Protein AF-X1EFZ1-F1 (afdb_monomer_lite)

Secondary structure (DSSP, 8-state):
-HHHHHHHTTS-GGG-HHHHHHHHHHHHHHHHHHHHHHHHHTHHHHTTSTTTTTSTTTTTSS-HHHHHHHHHHHHHHHHHHHHHH-HHHHHHHHHHHHIIIIIIIIIITTT-TTHHHHHHHHHHHHHHHHHHHHHSS--HHHHHHHHHHHHHHHHHHHHHHHHTTT-

InterPro domains:
  IPR000537 UbiA prenyltransferase [PF01040] (3-166)
  IPR006369 Protohaem IX farnesyltransferase [PTHR43448] (1-160)
  IPR006369 Protohaem IX farnesyltransferase [cd13957] (2-157)
  IPR030470 UbiA prenyltransferase conserved site [PS00943] (38-60)
  IPR044878 UbiA prenyltransferase superfamily [G3DSA:1.10.357.140] (1-139)

Organism: NCBI:txid412755

Radius of gyration: 16.72 Å; chains: 1; bounding box: 41×33×43 Å

Structure (mmCIF, N/CA/C/O backbone):
data_AF-X1EFZ1-F1
#
_entry.id   AF-X1EFZ1-F1
#
loop_
_atom_site.group_PDB
_atom_site.id
_atom_site.type_symbol
_atom_site.label_atom_id
_atom_site.label_alt_id
_atom_site.label_comp_id
_atom_site.label_asym_id
_atom_site.label_entity_id
_atom_site.label_seq_id
_atom_site.pdbx_PDB_ins_code
_atom_site.Cartn_x
_atom_site.Cartn_y
_atom_site.Cartn_z
_atom_site.occupancy
_atom_site.B_iso_or_equiv
_atom_site.auth_seq_id
_atom_site.auth_comp_id
_atom_site.auth_asym_id
_atom_site.auth_atom_id
_atom_site.pdbx_PDB_model_num
ATOM 1 N N . ALA A 1 1 ? 9.981 -1.206 1.920 1.00 67.81 1 ALA A N 1
ATOM 2 C CA . ALA A 1 1 ? 11.048 -2.228 1.817 1.00 67.81 1 ALA A CA 1
ATOM 3 C C . ALA A 1 1 ? 10.807 -3.200 0.658 1.00 67.81 1 ALA A C 1
ATOM 5 O O . ALA A 1 1 ? 11.630 -3.253 -0.243 1.00 67.81 1 ALA A O 1
ATOM 6 N N . THR A 1 2 ? 9.676 -3.912 0.614 1.00 81.06 2 THR A N 1
ATOM 7 C CA . THR A 1 2 ? 9.364 -4.908 -0.435 1.00 81.06 2 THR A CA 1
ATOM 8 C C . THR A 1 2 ? 9.343 -4.345 -1.859 1.00 81.06 2 THR A C 1
ATOM 10 O O . THR A 1 2 ? 9.897 -4.966 -2.758 1.00 81.06 2 THR A O 1
ATOM 13 N N . GLY A 1 3 ? 8.788 -3.148 -2.077 1.00 77.81 3 GLY A N 1
ATOM 14 C CA . GLY A 1 3 ? 8.823 -2.523 -3.406 1.00 77.81 3 GLY A CA 1
ATOM 15 C C . GLY A 1 3 ? 10.211 -2.070 -3.863 1.00 77.81 3 GLY A C 1
ATOM 16 O O . GLY A 1 3 ? 10.536 -2.196 -5.038 1.00 77.81 3 GLY A O 1
ATOM 17 N N . LEU A 1 4 ? 11.080 -1.651 -2.939 1.00 82.75 4 LEU A N 1
ATOM 18 C CA . LEU A 1 4 ? 12.490 -1.389 -3.253 1.00 82.75 4 LEU A CA 1
ATOM 19 C C . LEU A 1 4 ? 13.218 -2.678 -3.637 1.00 82.75 4 LEU A C 1
ATOM 21 O O . LEU A 1 4 ? 13.924 -2.695 -4.637 1.00 82.75 4 LEU A O 1
ATOM 25 N N . ALA A 1 5 ? 13.001 -3.765 -2.891 1.00 81.88 5 ALA A N 1
ATOM 26 C CA . ALA A 1 5 ? 13.569 -5.071 -3.221 1.00 81.88 5 ALA A CA 1
ATOM 27 C C . ALA A 1 5 ? 13.097 -5.565 -4.602 1.00 81.88 5 ALA A C 1
ATOM 29 O O . ALA A 1 5 ? 13.901 -6.059 -5.389 1.00 81.88 5 ALA A O 1
ATOM 30 N N . GLY A 1 6 ? 11.815 -5.359 -4.931 1.00 79.44 6 GLY A N 1
ATOM 31 C CA . GLY A 1 6 ? 11.271 -5.626 -6.263 1.00 79.44 6 GLY A CA 1
ATOM 32 C C . GLY A 1 6 ? 11.992 -4.833 -7.353 1.00 79.44 6 GLY A C 1
ATOM 33 O O . GLY A 1 6 ? 12.435 -5.418 -8.339 1.00 79.44 6 GLY A O 1
ATOM 34 N N . PHE A 1 7 ? 12.191 -3.531 -7.147 1.00 81.81 7 PHE A N 1
ATOM 35 C CA . PHE A 1 7 ? 12.900 -2.668 -8.096 1.00 81.81 7 PHE A CA 1
ATOM 36 C C . PHE A 1 7 ? 14.371 -3.079 -8.282 1.00 81.81 7 PHE A C 1
ATOM 38 O O . PHE A 1 7 ? 14.834 -3.268 -9.405 1.00 81.81 7 PHE A O 1
ATOM 45 N N . MET A 1 8 ? 15.088 -3.322 -7.181 1.00 82.81 8 MET A N 1
ATOM 46 C CA . MET A 1 8 ? 16.496 -3.745 -7.194 1.00 82.81 8 MET A CA 1
ATOM 47 C C . MET A 1 8 ? 16.703 -5.132 -7.823 1.00 82.81 8 MET A C 1
ATOM 49 O O . MET A 1 8 ? 17.796 -5.437 -8.285 1.00 82.81 8 MET A O 1
ATOM 53 N N . SER A 1 9 ? 15.666 -5.975 -7.871 1.00 79.44 9 SER A N 1
ATOM 54 C CA . SER A 1 9 ? 15.736 -7.284 -8.536 1.00 79.44 9 SER A CA 1
ATOM 55 C C . SER A 1 9 ? 15.758 -7.204 -10.069 1.00 79.44 9 SER A C 1
ATOM 57 O O . SER A 1 9 ? 16.104 -8.184 -10.727 1.00 79.44 9 SER A O 1
ATOM 59 N N . GLY A 1 10 ? 15.315 -6.083 -10.646 1.00 70.50 10 GLY A N 1
ATOM 60 C CA . GLY A 1 10 ? 15.246 -5.873 -12.096 1.00 70.50 10 GLY A CA 1
ATOM 61 C C . GLY A 1 10 ? 16.223 -4.820 -12.615 1.00 70.50 10 GLY A C 1
ATOM 62 O O . GLY A 1 10 ? 16.490 -4.792 -13.811 1.00 70.50 10 GLY A O 1
ATOM 63 N N . HIS A 1 11 ? 16.764 -3.969 -11.739 1.00 69.75 11 HIS A N 1
ATOM 64 C CA . HIS A 1 11 ? 17.646 -2.862 -12.101 1.00 69.75 11 HIS A CA 1
ATOM 65 C C . HIS A 1 11 ? 18.817 -2.716 -11.126 1.00 69.75 11 HIS A C 1
ATOM 67 O O . HIS A 1 11 ? 18.682 -2.923 -9.921 1.00 69.75 11 HIS A O 1
ATOM 73 N N . CYS A 1 12 ? 19.971 -2.296 -11.648 1.00 61.69 12 CYS A N 1
ATOM 74 C CA . CYS A 1 12 ? 21.170 -2.078 -10.845 1.00 61.69 12 CYS A CA 1
ATOM 75 C C . CYS A 1 12 ? 20.987 -0.847 -9.920 1.00 61.69 12 CYS A C 1
ATOM 77 O O . CYS A 1 12 ? 20.721 0.247 -10.431 1.00 61.69 12 CYS A O 1
ATOM 79 N N . PRO A 1 13 ? 21.148 -0.974 -8.585 1.00 60.56 13 PRO A N 1
ATOM 80 C CA . PRO A 1 13 ? 20.795 0.080 -7.622 1.00 60.56 13 PRO A CA 1
ATOM 81 C C . PRO A 1 13 ? 21.595 1.383 -7.766 1.00 60.56 13 PRO A C 1
ATOM 83 O O . PRO A 1 13 ? 21.153 2.437 -7.319 1.00 60.56 13 PRO A O 1
ATOM 86 N N . VAL A 1 14 ? 22.762 1.332 -8.412 1.00 56.84 14 VAL A N 1
ATOM 87 C CA . VAL A 1 14 ? 23.693 2.467 -8.506 1.00 56.84 14 VAL A CA 1
ATOM 88 C C . VAL A 1 14 ? 23.289 3.475 -9.597 1.00 56.84 14 VAL A C 1
ATOM 90 O O . VAL A 1 14 ? 23.665 4.639 -9.519 1.00 56.84 14 VAL A O 1
ATOM 93 N N . MET A 1 15 ? 22.470 3.078 -10.581 1.00 54.72 15 MET A N 1
ATOM 94 C CA . MET A 1 15 ? 22.154 3.911 -11.758 1.00 54.72 15 MET A CA 1
ATOM 95 C C . MET A 1 15 ? 20.800 4.653 -11.666 1.00 54.72 15 MET A C 1
ATOM 97 O O . MET A 1 15 ? 20.379 5.280 -12.632 1.00 54.72 15 MET A O 1
ATOM 101 N N . GLY A 1 16 ? 20.087 4.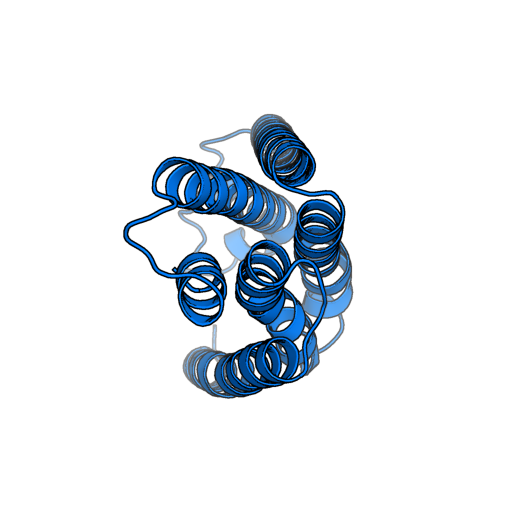590 -10.529 1.00 68.62 16 GLY A N 1
ATOM 102 C CA . GLY A 1 16 ? 18.679 5.023 -10.449 1.00 68.62 16 GLY A CA 1
ATOM 103 C C . GLY A 1 16 ? 18.211 5.573 -9.098 1.00 68.62 16 GLY A C 1
ATOM 104 O O . GLY A 1 16 ? 17.067 5.334 -8.713 1.00 68.62 16 GLY A O 1
ATOM 105 N N . TRP A 1 17 ? 19.058 6.305 -8.364 1.00 78.19 17 TRP A N 1
ATOM 106 C CA . TRP A 1 17 ? 18.731 6.784 -7.009 1.00 78.19 17 TRP A CA 1
ATOM 107 C C . TRP A 1 17 ? 17.451 7.646 -6.948 1.00 78.19 17 TRP A C 1
ATOM 109 O O . TRP A 1 17 ? 16.664 7.515 -6.013 1.00 78.19 17 TRP A O 1
ATOM 119 N N . GLN A 1 18 ? 17.188 8.465 -7.974 1.00 82.12 18 GLN A N 1
ATOM 120 C CA . GLN A 1 18 ? 15.968 9.281 -8.089 1.00 82.12 18 GLN A CA 1
ATOM 121 C C . GLN A 1 18 ? 14.708 8.409 -8.159 1.00 82.12 18 GLN A C 1
ATOM 123 O O . GLN A 1 18 ? 13.710 8.693 -7.496 1.00 82.12 18 GLN A O 1
ATOM 128 N N . ILE A 1 19 ? 14.771 7.312 -8.919 1.00 83.19 19 ILE A N 1
ATOM 129 C CA . ILE A 1 19 ? 13.668 6.357 -9.052 1.00 83.19 19 ILE A CA 1
ATOM 130 C C . ILE A 1 19 ? 13.484 5.597 -7.736 1.00 83.19 19 ILE A C 1
ATOM 132 O O . ILE A 1 19 ? 12.353 5.412 -7.300 1.00 83.19 19 ILE A O 1
ATOM 136 N N . MET A 1 20 ? 14.566 5.239 -7.036 1.00 82.44 20 MET A N 1
ATOM 137 C CA . MET A 1 20 ? 14.476 4.606 -5.712 1.00 82.44 20 MET A CA 1
ATOM 138 C C . MET A 1 20 ? 13.798 5.510 -4.676 1.00 82.44 20 MET A C 1
ATOM 140 O O . MET A 1 20 ? 12.945 5.042 -3.916 1.00 82.44 20 MET A O 1
ATOM 144 N N . VAL A 1 21 ? 14.133 6.803 -4.658 1.00 86.50 21 VAL A N 1
ATOM 145 C CA . VAL A 1 21 ? 13.461 7.787 -3.795 1.00 86.50 21 VAL A CA 1
ATOM 146 C C . VAL A 1 21 ? 11.990 7.918 -4.188 1.00 86.50 21 VAL A C 1
ATOM 148 O O . VAL A 1 21 ? 11.129 7.876 -3.312 1.00 86.50 21 VAL A O 1
ATOM 151 N N . GLY A 1 22 ? 11.683 7.979 -5.487 1.00 87.81 22 GLY A N 1
ATOM 152 C CA . GLY A 1 22 ? 10.309 8.021 -5.992 1.00 87.81 22 GLY A CA 1
ATOM 153 C C . GLY A 1 22 ? 9.479 6.794 -5.599 1.00 87.81 22 GLY A C 1
ATOM 154 O O . GLY A 1 22 ? 8.367 6.934 -5.089 1.00 87.81 22 GLY A O 1
ATOM 155 N N . VAL A 1 23 ? 10.013 5.583 -5.773 1.00 87.44 23 VAL A N 1
ATOM 156 C CA . VAL A 1 23 ? 9.357 4.324 -5.371 1.00 87.44 23 VAL A CA 1
ATOM 157 C C . VAL A 1 23 ? 9.120 4.303 -3.867 1.00 87.44 23 VAL A C 1
ATOM 159 O O . VAL A 1 23 ? 8.027 3.972 -3.411 1.00 87.44 23 VAL A O 1
ATOM 162 N N . THR A 1 24 ? 10.126 4.692 -3.085 1.00 88.69 24 THR A N 1
ATOM 163 C CA . THR A 1 24 ? 10.015 4.724 -1.624 1.00 88.69 24 THR A CA 1
ATOM 164 C C . THR A 1 24 ? 8.955 5.721 -1.178 1.00 88.69 24 THR A C 1
ATOM 166 O O . THR A 1 24 ? 8.092 5.360 -0.384 1.00 88.69 24 THR A O 1
ATOM 169 N N . GLY A 1 25 ? 8.987 6.946 -1.709 1.00 89.44 25 GLY A N 1
ATOM 170 C CA . GLY A 1 25 ? 8.041 8.007 -1.372 1.00 89.44 25 GLY A CA 1
ATOM 171 C C . GLY A 1 25 ? 6.608 7.663 -1.771 1.00 89.44 25 GLY A C 1
ATOM 172 O O . GLY A 1 25 ? 5.707 7.730 -0.937 1.00 89.44 25 GLY A O 1
ATOM 173 N N . SER A 1 26 ? 6.398 7.219 -3.014 1.00 91.31 26 SER A N 1
ATOM 174 C CA . SER A 1 26 ? 5.068 6.842 -3.516 1.00 91.31 26 SER A CA 1
ATOM 175 C C . SER A 1 26 ? 4.453 5.683 -2.727 1.00 91.31 26 SER A C 1
ATOM 177 O O . SER A 1 26 ? 3.316 5.800 -2.268 1.00 91.31 26 SER A O 1
ATOM 179 N N . LEU A 1 27 ? 5.204 4.597 -2.485 1.00 89.12 27 LEU A N 1
ATOM 180 C CA . LEU A 1 27 ? 4.715 3.472 -1.679 1.00 89.12 27 LEU A CA 1
ATOM 181 C C . LEU A 1 27 ? 4.490 3.869 -0.229 1.00 89.12 27 LEU A C 1
ATOM 183 O O . LEU A 1 27 ? 3.503 3.443 0.358 1.00 89.12 27 LEU A O 1
ATOM 187 N N . PHE A 1 28 ? 5.378 4.671 0.357 1.00 92.00 28 PHE A N 1
ATOM 188 C CA . PHE A 1 28 ? 5.214 5.122 1.733 1.00 92.00 28 PHE A CA 1
ATOM 189 C C . PHE A 1 28 ? 3.902 5.889 1.902 1.00 92.00 28 PHE A C 1
ATOM 191 O O . PHE A 1 28 ? 3.138 5.587 2.816 1.00 92.00 28 PHE A O 1
ATOM 198 N N . LEU A 1 29 ? 3.601 6.820 0.994 1.00 90.81 29 LEU A N 1
ATOM 199 C CA . LEU A 1 29 ? 2.354 7.582 1.018 1.00 90.81 29 LEU A CA 1
ATOM 200 C C . LEU A 1 29 ? 1.130 6.697 0.766 1.00 90.81 29 LEU A C 1
ATOM 202 O O . LEU A 1 29 ? 0.169 6.776 1.527 1.00 90.81 29 LEU A O 1
ATOM 206 N N . ALA A 1 30 ? 1.177 5.820 -0.241 1.00 90.19 30 ALA A N 1
ATOM 207 C CA . ALA A 1 30 ? 0.065 4.930 -0.569 1.00 90.19 30 ALA A CA 1
ATOM 208 C C . ALA A 1 30 ? -0.248 3.951 0.577 1.00 90.19 30 ALA A C 1
ATOM 210 O O . ALA A 1 30 ? -1.401 3.817 0.983 1.00 90.19 30 ALA A O 1
ATOM 211 N N . ILE A 1 31 ? 0.777 3.316 1.156 1.00 88.50 31 ILE A N 1
ATOM 212 C CA . ILE A 1 31 ? 0.628 2.374 2.277 1.00 88.50 31 ILE A CA 1
ATOM 213 C C . ILE A 1 31 ? 0.161 3.108 3.537 1.00 88.50 31 ILE A C 1
ATOM 215 O O . ILE A 1 31 ? -0.721 2.618 4.244 1.00 88.50 31 ILE A O 1
ATOM 219 N N . SER A 1 32 ? 0.707 4.295 3.814 1.00 88.75 32 SER A N 1
ATOM 220 C CA . SER A 1 32 ? 0.269 5.115 4.950 1.00 88.75 32 SER A CA 1
ATOM 221 C C . SER A 1 32 ? -1.190 5.542 4.793 1.00 88.75 32 SER A C 1
ATOM 223 O O . SER A 1 32 ? -1.961 5.424 5.742 1.00 88.75 32 SER A O 1
ATOM 225 N N . GLY A 1 33 ? -1.596 5.964 3.592 1.00 89.31 33 GLY A N 1
ATOM 226 C CA . GLY A 1 33 ? -2.984 6.288 3.268 1.00 89.31 33 GLY A CA 1
ATOM 227 C C . GLY A 1 33 ? -3.921 5.101 3.487 1.00 89.31 33 GLY A C 1
ATOM 228 O O . GLY A 1 33 ? -4.902 5.233 4.218 1.00 89.31 33 GLY A O 1
ATOM 229 N N . SER A 1 34 ? -3.562 3.927 2.957 1.00 88.56 34 SER A N 1
ATOM 230 C CA . SER A 1 34 ? -4.315 2.678 3.153 1.00 88.56 34 SER A CA 1
ATOM 231 C C . SER A 1 34 ? -4.454 2.316 4.633 1.00 88.56 34 SER A C 1
ATOM 233 O O . SER A 1 34 ? -5.545 2.020 5.111 1.00 88.56 34 SER A O 1
ATOM 235 N N . THR A 1 35 ? -3.367 2.440 5.399 1.00 88.19 35 THR A N 1
ATOM 236 C CA . THR A 1 35 ? -3.348 2.137 6.838 1.00 88.19 35 THR 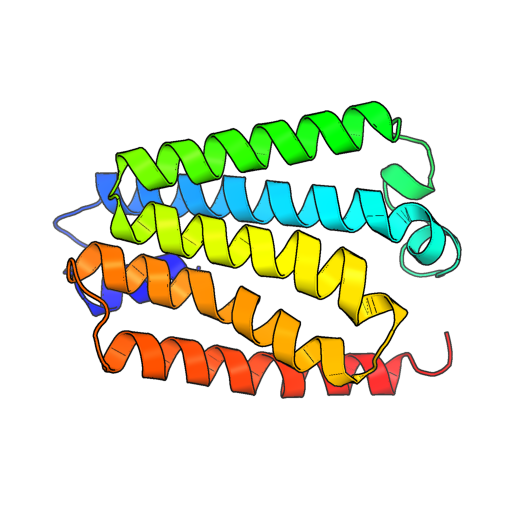A CA 1
ATOM 237 C C . THR A 1 35 ? -4.255 3.081 7.630 1.00 88.19 35 THR A C 1
ATOM 239 O O . THR A 1 35 ? -4.992 2.639 8.510 1.00 88.19 35 THR A O 1
ATOM 242 N N . VAL A 1 36 ? -4.241 4.381 7.315 1.00 88.19 36 VAL A N 1
ATOM 243 C CA . VAL A 1 36 ? -5.122 5.364 7.964 1.00 88.19 36 VAL A CA 1
ATOM 244 C C . VAL A 1 36 ? -6.586 5.092 7.625 1.00 88.19 36 VAL A C 1
ATOM 246 O O . VAL A 1 36 ? -7.430 5.144 8.517 1.00 88.19 36 VAL A O 1
ATOM 249 N N . LEU A 1 37 ? -6.898 4.774 6.364 1.00 88.12 37 LEU A N 1
ATOM 250 C CA . LEU A 1 37 ? -8.257 4.417 5.947 1.00 88.12 37 LEU A CA 1
ATOM 251 C C . LEU A 1 37 ? -8.740 3.134 6.634 1.00 88.12 37 LEU A C 1
ATOM 253 O O . LEU A 1 37 ? -9.892 3.069 7.061 1.00 88.12 37 LEU A O 1
ATOM 257 N N . ASN A 1 38 ? -7.846 2.160 6.813 1.00 89.00 38 ASN A N 1
ATOM 258 C CA . ASN A 1 38 ? -8.118 0.931 7.547 1.00 89.00 38 ASN A CA 1
ATOM 259 C C . ASN A 1 38 ? -8.464 1.223 9.018 1.00 89.00 38 ASN A C 1
ATOM 261 O O . ASN A 1 38 ? -9.540 0.862 9.489 1.00 89.00 38 ASN A O 1
ATOM 265 N N . MET A 1 39 ? -7.628 2.007 9.709 1.00 85.38 39 MET A N 1
ATOM 266 C CA . MET A 1 39 ? -7.895 2.439 11.090 1.00 85.38 39 MET A CA 1
ATOM 267 C C . MET A 1 39 ? -9.166 3.289 11.223 1.00 85.38 39 MET A C 1
ATOM 269 O O . MET A 1 39 ? -9.830 3.257 12.257 1.00 85.38 39 MET A O 1
ATOM 273 N N . TRP A 1 40 ? -9.504 4.083 10.203 1.00 87.50 40 TRP A N 1
ATOM 274 C CA . TRP A 1 40 ? -10.733 4.872 10.195 1.00 87.50 40 TRP A CA 1
ATOM 275 C C . TRP A 1 40 ? -11.975 3.982 10.113 1.00 87.50 40 TRP A C 1
ATOM 277 O O . TRP A 1 40 ? -12.935 4.213 10.853 1.00 87.50 40 TRP A O 1
ATOM 287 N N . TYR A 1 41 ? -11.949 2.968 9.245 1.00 85.88 41 TYR A N 1
ATOM 288 C CA . TYR A 1 41 ? -13.070 2.049 9.070 1.00 85.88 41 TYR A CA 1
ATOM 289 C C . TYR A 1 41 ? -13.249 1.124 10.279 1.00 85.88 41 TYR A C 1
ATOM 291 O O . TYR A 1 41 ? -14.372 0.916 10.728 1.00 85.88 41 TYR A O 1
ATOM 299 N N . ASP A 1 42 ? -12.151 0.636 10.858 1.00 84.62 42 ASP A N 1
ATOM 300 C CA . ASP A 1 42 ? -12.175 -0.302 11.987 1.00 84.62 42 ASP A CA 1
ATOM 301 C C . ASP A 1 42 ? -12.185 0.366 13.365 1.00 84.62 42 ASP A C 1
ATOM 303 O O . ASP A 1 42 ? -11.973 -0.289 14.384 1.00 84.62 42 ASP A O 1
ATOM 307 N N . ARG A 1 43 ? -12.486 1.667 13.427 1.00 81.56 43 ARG A N 1
ATOM 308 C CA . ARG A 1 43 ? -12.526 2.447 14.675 1.00 81.56 43 ARG A CA 1
ATOM 309 C C . ARG A 1 43 ? -13.453 1.863 15.751 1.00 81.56 43 ARG A C 1
ATOM 311 O O . ARG A 1 43 ? -13.237 2.099 16.933 1.00 81.56 43 ARG A O 1
ATOM 318 N N . ASP A 1 44 ? -14.516 1.172 15.350 1.00 81.62 44 ASP A N 1
ATOM 319 C CA . ASP A 1 44 ? -15.506 0.535 16.222 1.00 81.62 44 ASP A CA 1
ATOM 320 C C . ASP A 1 44 ? -14.989 -0.776 16.825 1.00 81.62 44 ASP A C 1
ATOM 322 O O . ASP A 1 44 ? -15.224 -1.041 18.004 1.00 81.62 44 ASP A O 1
ATOM 326 N N . ILE A 1 45 ? -14.261 -1.566 16.031 1.00 81.69 45 ILE A N 1
ATOM 327 C CA . ILE A 1 45 ? -13.605 -2.804 16.467 1.00 81.69 45 ILE A CA 1
ATOM 328 C C . ILE A 1 45 ? -12.407 -2.455 17.353 1.00 81.69 45 ILE A C 1
ATOM 330 O O . ILE A 1 45 ? -12.291 -2.959 18.469 1.00 81.69 45 ILE A O 1
ATOM 334 N N . ASP A 1 46 ? -11.568 -1.520 16.900 1.00 81.62 46 ASP A N 1
ATOM 335 C CA . ASP A 1 46 ? -10.364 -1.094 17.612 1.00 81.62 46 ASP A CA 1
ATOM 336 C C . ASP A 1 46 ? -10.682 -0.517 19.001 1.00 81.62 46 ASP A C 1
ATOM 338 O O . ASP A 1 46 ? -9.857 -0.643 19.905 1.00 81.62 46 ASP A O 1
ATOM 342 N N . ALA A 1 47 ? -11.860 0.095 19.186 1.00 78.56 47 ALA A N 1
ATOM 343 C CA . ALA A 1 47 ? -12.314 0.634 20.470 1.00 78.56 47 ALA A CA 1
ATOM 344 C C . ALA A 1 47 ? -12.659 -0.447 21.508 1.00 78.56 47 ALA A C 1
ATOM 346 O O . ALA A 1 47 ? -12.659 -0.157 22.702 1.00 78.56 47 ALA A O 1
ATOM 347 N N . ARG A 1 48 ? -12.960 -1.677 21.070 1.00 81.38 48 ARG A N 1
ATOM 348 C CA . ARG A 1 48 ? -13.334 -2.798 21.948 1.00 81.38 48 ARG A CA 1
ATOM 349 C C . ARG A 1 48 ? -12.155 -3.689 22.339 1.00 81.38 48 ARG A C 1
ATOM 351 O O . ARG A 1 48 ? -12.293 -4.473 23.267 1.00 81.38 48 ARG A O 1
ATOM 358 N N . MET A 1 49 ? -11.017 -3.562 21.661 1.00 76.88 49 MET A N 1
ATOM 359 C CA . MET A 1 49 ? -9.819 -4.362 21.925 1.00 76.88 49 MET A CA 1
ATOM 360 C C . MET A 1 49 ? -8.881 -3.643 22.902 1.00 76.88 49 MET A C 1
ATOM 362 O O . MET A 1 49 ? -8.442 -2.523 22.621 1.00 76.88 49 MET A O 1
ATOM 366 N N . GLU A 1 50 ? -8.487 -4.302 23.998 1.00 77.31 50 GLU A N 1
ATOM 367 C CA . GLU A 1 50 ? -7.559 -3.740 24.999 1.00 77.31 50 GLU A CA 1
ATOM 368 C C . GLU A 1 50 ? -6.242 -3.257 24.376 1.00 77.31 50 GLU A C 1
ATOM 370 O O . GLU A 1 50 ? -5.704 -2.213 24.744 1.00 77.31 50 GLU A O 1
ATOM 375 N N . ARG A 1 51 ? -5.742 -3.973 23.363 1.00 79.06 51 ARG A N 1
ATOM 376 C CA . ARG A 1 51 ? -4.492 -3.625 22.675 1.00 79.06 51 ARG A CA 1
ATOM 377 C C . ARG A 1 51 ? -4.574 -2.376 21.793 1.00 79.06 51 ARG A C 1
ATOM 379 O O . ARG A 1 51 ? -3.543 -1.749 21.552 1.00 79.06 51 ARG A O 1
ATOM 386 N N . THR A 1 52 ? -5.740 -2.034 21.243 1.00 79.94 52 THR A N 1
ATOM 387 C CA . THR A 1 52 ? -5.867 -0.989 20.203 1.00 79.94 52 THR A CA 1
ATOM 388 C C . THR A 1 52 ? -6.801 0.155 20.573 1.00 79.94 52 THR A C 1
ATOM 390 O O . THR A 1 52 ? -6.841 1.150 19.846 1.00 79.94 52 THR A O 1
ATOM 393 N N . CYS A 1 53 ? -7.461 0.089 21.729 1.00 78.25 53 CYS A N 1
ATOM 394 C CA . CYS A 1 53 ? -8.357 1.135 22.223 1.00 78.25 53 CYS A CA 1
ATOM 395 C C . CYS A 1 53 ? -7.655 2.496 22.408 1.00 78.25 53 CYS A C 1
ATOM 397 O O . CYS A 1 53 ? -8.276 3.548 22.274 1.00 78.25 53 CYS A O 1
ATOM 399 N N . GLN A 1 54 ? -6.336 2.490 22.630 1.00 79.31 54 GLN A N 1
ATOM 400 C CA . GLN A 1 54 ? -5.501 3.689 22.783 1.00 79.31 54 GLN A CA 1
ATOM 401 C C . GLN A 1 54 ? -5.096 4.351 21.451 1.00 79.31 54 GLN A C 1
ATOM 403 O O . GLN A 1 54 ? -4.421 5.387 21.458 1.00 79.31 54 GLN A O 1
ATOM 408 N N . ARG A 1 55 ? -5.469 3.787 20.290 1.00 81.94 55 ARG A N 1
ATOM 409 C CA . ARG A 1 55 ? -5.143 4.391 18.985 1.00 81.94 55 ARG A CA 1
ATOM 410 C C . ARG A 1 55 ? -5.799 5.780 18.842 1.00 81.94 55 ARG A C 1
ATOM 412 O O . ARG A 1 55 ? -6.862 6.019 19.417 1.00 81.94 55 ARG A O 1
ATOM 419 N N . PRO A 1 56 ? -5.221 6.715 18.060 1.00 76.00 56 PRO A N 1
ATOM 420 C CA . PRO A 1 56 ? -5.688 8.109 17.998 1.00 76.00 56 PRO A CA 1
ATOM 421 C C . PRO A 1 56 ? -7.143 8.302 17.536 1.00 76.00 56 PRO A C 1
ATOM 423 O O . PRO A 1 56 ? -7.793 9.260 17.948 1.00 76.00 56 PRO A O 1
ATOM 426 N N . LEU A 1 57 ? -7.651 7.402 16.690 1.00 78.50 57 LEU A N 1
ATOM 427 C CA . LEU A 1 57 ? -9.027 7.420 16.180 1.00 78.50 57 LEU A CA 1
ATOM 428 C C . LEU A 1 57 ? -10.059 6.884 17.194 1.00 78.50 57 LEU A C 1
ATOM 430 O O . LEU A 1 57 ? -11.008 7.613 17.484 1.00 78.50 57 LEU A O 1
ATOM 434 N N . PRO A 1 58 ? -9.907 5.672 17.772 1.00 69.94 58 PRO A N 1
ATOM 435 C CA . PRO A 1 58 ? -10.840 5.166 18.785 1.00 69.94 58 PRO A CA 1
ATOM 436 C C . PRO A 1 58 ? -10.782 5.946 20.106 1.00 69.94 58 PRO A C 1
ATOM 438 O O . PRO A 1 58 ? -11.817 6.140 20.733 1.00 69.94 58 PRO A O 1
ATOM 441 N N . SER A 1 59 ? -9.614 6.476 20.494 1.00 74.62 59 SER A N 1
ATOM 442 C CA . SER A 1 59 ? -9.471 7.325 21.693 1.00 74.62 59 SER A CA 1
ATOM 443 C C . SER A 1 59 ? -10.025 8.748 21.533 1.00 74.62 59 SER A C 1
ATOM 445 O O . SER A 1 59 ? -9.989 9.530 22.480 1.00 74.62 59 SER A O 1
ATOM 447 N N . GLY A 1 60 ? -10.507 9.119 20.340 1.00 77.94 60 GLY A N 1
ATOM 448 C CA . GLY A 1 60 ? -11.095 10.435 20.077 1.00 77.94 60 GLY A CA 1
ATOM 449 C C . GLY A 1 60 ? -10.093 11.593 19.995 1.00 77.94 60 GLY A C 1
ATOM 450 O O . GLY A 1 60 ? -10.514 12.741 19.879 1.00 77.94 60 GLY A O 1
ATOM 451 N N . LYS A 1 61 ? -8.778 11.322 20.006 1.00 81.69 61 LYS A N 1
ATOM 452 C CA . LYS A 1 61 ? -7.733 12.351 19.834 1.00 81.69 61 LYS A CA 1
ATOM 453 C C . LYS A 1 61 ? -7.784 13.013 18.453 1.00 81.69 61 LYS A C 1
ATOM 455 O O . LYS A 1 61 ? -7.377 14.161 18.314 1.00 81.69 61 LYS A O 1
ATOM 460 N N . ILE A 1 62 ? -8.263 12.292 17.437 1.00 83.50 62 ILE A N 1
ATOM 461 C CA . ILE A 1 62 ? -8.455 12.789 16.069 1.00 83.50 62 ILE A CA 1
ATOM 462 C C . ILE A 1 62 ? -9.914 12.581 15.670 1.00 83.50 62 ILE A C 1
ATOM 464 O O . ILE A 1 62 ? -10.470 11.498 15.865 1.00 83.50 62 ILE A O 1
ATOM 468 N N . SER A 1 63 ? -10.538 13.597 15.064 1.00 85.69 63 SER A N 1
ATOM 469 C CA . SER A 1 63 ? -11.909 13.437 14.574 1.00 85.69 63 SER A CA 1
ATOM 470 C C . SER A 1 63 ? -11.960 12.428 13.413 1.00 85.69 63 SER A C 1
ATOM 472 O O . SER A 1 63 ? -11.093 12.456 12.531 1.00 85.69 63 SER A O 1
ATOM 474 N N . PRO A 1 64 ? -12.996 11.572 13.324 1.00 84.19 64 PRO A N 1
ATOM 475 C CA . PRO A 1 64 ? -13.116 10.609 12.228 1.00 84.19 64 PRO A CA 1
ATOM 476 C C . PRO A 1 64 ? -13.066 11.275 10.847 1.00 84.19 64 PRO A C 1
ATOM 478 O O . PRO A 1 64 ? -12.480 10.737 9.914 1.00 84.19 64 PRO A O 1
ATOM 481 N N . ARG A 1 65 ? -13.629 12.481 10.712 1.00 86.00 65 ARG A N 1
ATOM 482 C CA . ARG A 1 65 ? -13.604 13.232 9.452 1.00 86.00 65 ARG A CA 1
ATOM 483 C C . ARG A 1 65 ? -12.185 13.651 9.055 1.00 86.00 65 ARG A C 1
ATOM 485 O O . ARG A 1 65 ? -11.834 13.523 7.887 1.00 86.00 65 ARG A O 1
ATOM 492 N N . GLN A 1 66 ? -11.368 14.109 10.006 1.00 86.69 66 GLN A N 1
ATOM 493 C CA . GLN A 1 66 ? -9.959 14.428 9.749 1.00 86.69 66 GLN A CA 1
ATOM 494 C C . GLN A 1 66 ? -9.165 13.177 9.368 1.00 86.69 66 GLN A C 1
ATOM 496 O O . GLN A 1 66 ? -8.378 13.238 8.429 1.00 86.69 66 GLN A O 1
ATOM 501 N N . GLY A 1 67 ? -9.411 12.043 10.034 1.00 85.88 67 GLY A N 1
ATOM 502 C CA . GLY A 1 67 ? -8.774 10.767 9.696 1.00 85.88 67 GLY A CA 1
ATOM 503 C C . GLY A 1 67 ? -9.063 10.320 8.261 1.00 85.88 67 GLY A C 1
ATOM 504 O O . GLY A 1 67 ? -8.135 9.999 7.523 1.00 85.88 67 GLY A O 1
ATOM 505 N N . LEU A 1 68 ? -10.330 10.383 7.835 1.00 88.31 68 LEU A N 1
ATOM 506 C CA . LEU A 1 68 ? -10.721 10.043 6.463 1.00 88.31 68 LEU A CA 1
ATOM 507 C C . LEU A 1 68 ? -10.072 10.970 5.433 1.00 88.31 68 LEU A C 1
ATOM 509 O O . LEU A 1 68 ? -9.512 10.491 4.450 1.00 88.31 68 LEU A O 1
ATOM 513 N N . ILE A 1 69 ? -10.124 12.287 5.658 1.00 90.62 69 ILE A N 1
ATOM 514 C CA . ILE A 1 69 ? -9.532 13.262 4.732 1.00 90.62 69 ILE A CA 1
ATOM 515 C C . ILE A 1 69 ? -8.022 13.037 4.633 1.00 90.62 69 ILE A C 1
ATOM 517 O O . ILE A 1 69 ? -7.484 12.997 3.532 1.00 90.62 69 ILE A O 1
ATOM 521 N N . PHE A 1 70 ? -7.343 12.831 5.762 1.00 90.50 70 PHE A N 1
ATOM 522 C CA . PHE A 1 70 ? -5.904 12.592 5.790 1.00 90.50 70 PHE A CA 1
ATOM 523 C C . PHE A 1 70 ? -5.517 11.306 5.047 1.00 90.50 70 PHE A C 1
ATOM 525 O O . PHE A 1 70 ? -4.631 11.334 4.194 1.00 90.50 70 PHE A O 1
ATOM 532 N N . GLY A 1 71 ? -6.220 10.198 5.305 1.00 89.88 71 GLY A N 1
ATOM 533 C CA . GLY A 1 71 ? -5.991 8.932 4.607 1.00 89.88 71 GLY A CA 1
ATOM 534 C C . GLY A 1 71 ? -6.229 9.040 3.100 1.00 89.88 71 GLY A C 1
ATOM 535 O O . GLY A 1 71 ? -5.429 8.538 2.308 1.00 89.88 71 GLY A O 1
ATOM 536 N N . LEU A 1 72 ? -7.279 9.755 2.687 1.00 91.00 72 LEU A N 1
ATOM 537 C CA . LEU A 1 72 ? -7.605 9.964 1.277 1.00 91.00 72 LEU A CA 1
ATOM 538 C C . LEU A 1 72 ? -6.567 10.849 0.578 1.00 91.00 72 LEU A C 1
ATOM 540 O O . LEU A 1 72 ? -6.111 10.501 -0.506 1.00 91.00 72 LEU A O 1
ATOM 544 N N . VAL A 1 73 ? -6.129 11.940 1.213 1.00 93.31 73 VAL A N 1
ATOM 545 C CA . VAL A 1 73 ? -5.072 12.815 0.680 1.00 93.31 73 VAL A CA 1
ATOM 546 C C . VAL A 1 73 ? -3.768 12.041 0.495 1.00 93.31 73 VAL A C 1
ATOM 548 O O . VAL A 1 73 ? -3.185 12.093 -0.584 1.00 93.31 73 VAL A O 1
ATOM 551 N N . LEU A 1 74 ? -3.333 11.269 1.495 1.00 92.06 74 LEU A N 1
ATOM 552 C CA . LEU A 1 74 ? -2.129 10.439 1.382 1.00 92.06 74 LEU A CA 1
ATOM 553 C C . LEU A 1 74 ? -2.246 9.395 0.268 1.00 92.06 74 LEU A C 1
ATOM 555 O O . LEU A 1 74 ? -1.299 9.201 -0.493 1.00 92.06 74 LEU A O 1
ATOM 559 N N . SER A 1 75 ? -3.413 8.762 0.143 1.00 91.12 75 SER A N 1
ATOM 560 C CA . SER A 1 75 ? -3.683 7.767 -0.898 1.00 91.12 75 SER A CA 1
ATOM 561 C C . SER A 1 75 ? -3.607 8.384 -2.294 1.00 91.12 75 SER A C 1
ATOM 563 O O . SER A 1 75 ? -2.930 7.848 -3.168 1.00 91.12 75 SER A O 1
ATOM 565 N N . VAL A 1 76 ? -4.244 9.543 -2.496 1.00 93.00 76 VAL A N 1
ATOM 566 C CA . VAL A 1 76 ? -4.229 10.271 -3.774 1.00 93.00 76 VAL A CA 1
ATOM 567 C C . VAL A 1 76 ? -2.822 10.757 -4.114 1.00 93.00 76 VAL A C 1
ATOM 569 O O . VAL A 1 76 ? -2.390 10.593 -5.250 1.00 93.00 76 VAL A O 1
ATOM 572 N N . LEU A 1 77 ? -2.079 11.299 -3.145 1.00 93.25 77 LEU A N 1
ATOM 573 C CA . LEU A 1 77 ? -0.700 11.744 -3.364 1.00 93.25 77 LEU A CA 1
ATOM 574 C C . LEU A 1 77 ? 0.239 10.573 -3.676 1.00 93.25 77 LEU A C 1
ATOM 576 O O . LEU A 1 77 ? 1.051 10.670 -4.593 1.00 93.25 77 LEU A O 1
ATOM 580 N N . GLY A 1 78 ? 0.114 9.457 -2.955 1.00 90.62 78 GLY A N 1
ATOM 581 C CA . GLY A 1 78 ? 0.938 8.267 -3.170 1.00 90.62 78 GLY A CA 1
ATOM 582 C C . GLY A 1 78 ? 0.682 7.609 -4.523 1.00 90.62 78 GLY A C 1
ATOM 583 O O . GLY A 1 78 ? 1.625 7.338 -5.265 1.00 90.62 78 GLY A O 1
ATOM 584 N N . VAL A 1 79 ? -0.591 7.410 -4.877 1.00 91.88 79 VAL A N 1
ATOM 585 C CA . VAL A 1 79 ? -0.988 6.849 -6.177 1.00 91.88 79 VAL A CA 1
ATOM 586 C C . VAL A 1 79 ? -0.669 7.821 -7.314 1.00 91.88 79 VAL A C 1
ATOM 588 O O . VAL A 1 79 ? -0.129 7.404 -8.334 1.00 91.88 79 VAL A O 1
ATOM 591 N N . GLY A 1 80 ? -0.935 9.117 -7.139 1.00 91.94 80 GLY A N 1
ATOM 592 C CA . GLY A 1 80 ? -0.612 10.145 -8.128 1.00 91.94 80 GLY A CA 1
ATOM 593 C C . GLY A 1 80 ? 0.884 10.198 -8.431 1.00 91.94 80 GLY A C 1
ATOM 594 O O . GLY A 1 80 ? 1.279 10.177 -9.593 1.00 91.94 80 GLY A O 1
ATOM 595 N N . TRP A 1 81 ? 1.731 10.157 -7.398 1.00 91.88 81 TRP A N 1
ATOM 596 C CA . TRP A 1 81 ? 3.178 10.059 -7.587 1.00 91.88 81 TRP A CA 1
ATOM 597 C C . TRP A 1 81 ? 3.574 8.735 -8.256 1.00 91.88 81 TRP A C 1
ATOM 599 O O . TRP A 1 81 ? 4.441 8.722 -9.127 1.00 91.88 81 TRP A O 1
ATOM 609 N N . ALA A 1 82 ? 2.911 7.623 -7.929 1.00 90.56 82 ALA A N 1
ATOM 610 C CA . ALA A 1 82 ? 3.161 6.358 -8.613 1.00 90.56 82 ALA A CA 1
ATOM 611 C C . ALA A 1 82 ? 2.879 6.446 -10.126 1.00 90.56 82 ALA A C 1
ATOM 613 O O . ALA A 1 82 ? 3.714 6.028 -10.926 1.00 90.56 82 ALA A O 1
ATOM 614 N N . PHE A 1 83 ? 1.774 7.068 -10.543 1.00 90.75 83 PHE A N 1
ATOM 615 C CA . PHE A 1 83 ? 1.494 7.290 -11.967 1.00 90.75 83 PHE A CA 1
ATOM 616 C C . PHE A 1 83 ? 2.550 8.155 -12.664 1.00 90.75 83 PHE A C 1
ATOM 618 O O . PHE A 1 83 ? 2.870 7.888 -13.821 1.00 90.75 83 PHE A O 1
ATOM 625 N N . SER A 1 84 ? 3.140 9.126 -11.961 1.00 89.06 84 SER A N 1
ATOM 626 C CA . SER A 1 84 ? 4.241 9.940 -12.493 1.00 89.06 84 SER A CA 1
ATOM 627 C C . SER A 1 84 ? 5.538 9.154 -12.718 1.00 89.06 84 SER A C 1
ATOM 629 O O . SER A 1 84 ? 6.367 9.579 -13.515 1.00 89.06 84 SER A O 1
ATOM 631 N N . LEU A 1 85 ? 5.740 8.027 -12.023 1.00 85.94 85 LEU A N 1
ATOM 632 C CA . LEU A 1 85 ? 6.914 7.158 -12.202 1.00 85.94 85 LEU A CA 1
ATOM 633 C C . LEU A 1 85 ? 6.713 6.138 -13.325 1.00 85.94 85 LEU A C 1
ATOM 635 O O . LEU A 1 85 ? 7.666 5.769 -14.003 1.00 85.94 85 LEU A O 1
ATOM 639 N N . GLY A 1 86 ? 5.478 5.685 -13.527 1.00 87.44 86 GLY A N 1
ATOM 640 C CA . GLY A 1 86 ? 5.124 4.807 -14.631 1.00 87.44 86 GLY A CA 1
ATOM 641 C C . GLY A 1 86 ? 3.666 4.379 -14.563 1.00 87.44 86 GLY A C 1
ATOM 642 O O . GLY A 1 86 ? 3.143 4.073 -13.492 1.00 87.44 86 GLY A O 1
ATOM 643 N N . THR A 1 87 ? 3.006 4.300 -15.717 1.00 89.75 87 THR A N 1
ATOM 644 C CA . THR A 1 87 ? 1.578 3.956 -15.795 1.00 89.75 87 THR A CA 1
ATOM 645 C C . THR A 1 87 ? 1.290 2.578 -15.204 1.00 89.75 87 THR A C 1
ATOM 647 O O . THR A 1 87 ? 0.392 2.434 -14.380 1.00 89.75 87 THR A O 1
ATOM 650 N N . LEU A 1 88 ? 2.085 1.569 -15.571 1.00 88.25 88 LEU A N 1
ATOM 651 C CA . LEU A 1 88 ? 1.900 0.197 -15.097 1.00 88.25 88 LEU A CA 1
ATOM 652 C C . LEU A 1 88 ? 2.160 0.083 -13.584 1.00 88.25 88 LEU A C 1
ATOM 654 O O . LEU A 1 88 ? 1.414 -0.589 -12.874 1.00 88.25 88 LEU A O 1
ATOM 658 N N . TYR A 1 89 ? 3.155 0.811 -13.072 1.00 88.88 89 TYR A N 1
ATOM 659 C CA . TYR A 1 89 ? 3.433 0.911 -11.639 1.00 88.88 89 TYR A CA 1
ATOM 660 C C . TYR A 1 89 ? 2.268 1.553 -10.872 1.00 88.88 89 TYR A C 1
ATOM 662 O O . TYR A 1 89 ? 1.789 0.980 -9.893 1.00 88.88 89 TYR A O 1
ATOM 670 N N . GLY A 1 90 ? 1.762 2.691 -11.355 1.00 88.56 90 GLY A N 1
ATOM 671 C CA . GLY A 1 90 ? 0.607 3.379 -10.778 1.00 88.56 90 GLY A CA 1
ATOM 672 C C . GLY A 1 90 ? -0.640 2.496 -10.712 1.00 88.56 90 GLY A C 1
ATOM 673 O O . GLY A 1 90 ? -1.290 2.441 -9.669 1.00 88.56 90 GLY A O 1
ATOM 674 N N . VAL A 1 91 ? -0.927 1.734 -11.775 1.00 91.25 91 VAL A N 1
ATOM 675 C CA . VAL A 1 91 ? -2.059 0.791 -11.808 1.00 91.25 91 VAL A CA 1
ATOM 676 C C . VAL A 1 91 ? -1.914 -0.305 -10.751 1.00 91.25 91 VAL A C 1
ATOM 678 O O . VAL A 1 91 ? -2.882 -0.583 -10.047 1.00 91.25 91 VAL A O 1
ATOM 681 N N . ILE A 1 92 ? -0.728 -0.903 -10.586 1.00 89.50 92 ILE A N 1
ATOM 682 C CA . ILE A 1 92 ? -0.516 -1.960 -9.579 1.00 89.50 92 ILE A CA 1
ATOM 683 C C . ILE A 1 92 ? -0.625 -1.396 -8.157 1.00 89.50 92 ILE A C 1
ATOM 685 O O . ILE A 1 92 ? -1.253 -2.015 -7.299 1.00 89.50 92 ILE A O 1
ATOM 689 N N . VAL A 1 93 ? -0.050 -0.217 -7.895 1.00 90.56 93 VAL A N 1
ATOM 69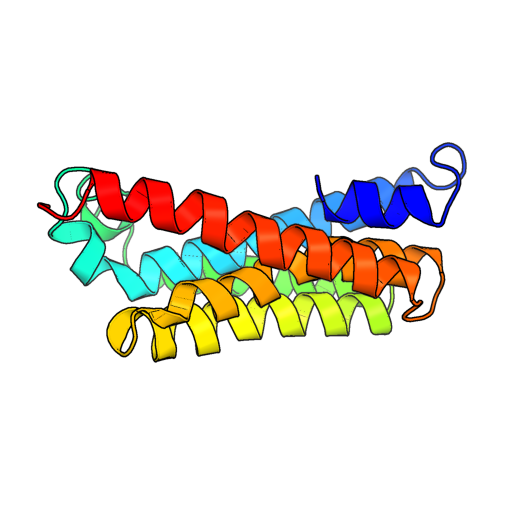0 C CA . VAL A 1 93 ? -0.143 0.437 -6.578 1.00 90.56 93 VAL A CA 1
ATOM 691 C C . VAL A 1 93 ? -1.592 0.799 -6.252 1.00 90.56 93 VAL A C 1
ATOM 693 O O . VAL A 1 93 ? -2.055 0.529 -5.144 1.00 90.56 93 VAL A O 1
ATOM 696 N N . PHE A 1 94 ? -2.328 1.352 -7.219 1.00 90.81 94 PHE A N 1
ATOM 697 C CA . PHE A 1 94 ? -3.749 1.650 -7.064 1.00 90.81 94 PHE A CA 1
ATOM 698 C C . PHE A 1 94 ? -4.569 0.384 -6.813 1.00 90.81 94 PHE A C 1
ATOM 700 O O . PHE A 1 94 ? -5.378 0.361 -5.889 1.00 90.81 94 PHE A O 1
ATOM 707 N N . ALA A 1 95 ? -4.334 -0.680 -7.587 1.00 89.62 95 ALA A N 1
ATOM 708 C CA . ALA A 1 95 ? -4.997 -1.961 -7.384 1.00 89.62 95 ALA A CA 1
ATOM 709 C C . ALA A 1 95 ? -4.720 -2.501 -5.975 1.00 89.62 95 ALA A C 1
ATOM 711 O O . ALA A 1 95 ? -5.659 -2.867 -5.278 1.00 89.62 95 ALA A O 1
ATOM 712 N N . GLY A 1 96 ? -3.466 -2.483 -5.514 1.00 88.00 96 GLY A N 1
ATOM 713 C CA . GLY A 1 96 ? -3.108 -2.911 -4.160 1.00 88.00 96 GLY A CA 1
ATOM 714 C C . GLY A 1 96 ? -3.832 -2.126 -3.067 1.00 88.00 96 GLY A C 1
ATOM 715 O O . GLY A 1 96 ? -4.397 -2.733 -2.161 1.00 88.00 96 GLY A O 1
ATOM 716 N N . LEU A 1 97 ? -3.887 -0.796 -3.186 1.00 88.00 97 LEU A N 1
ATOM 717 C CA . LEU A 1 97 ? -4.620 0.064 -2.252 1.00 88.00 97 LEU A CA 1
ATOM 718 C C . LEU A 1 97 ? -6.127 -0.219 -2.288 1.00 88.00 97 LEU A C 1
ATOM 720 O O . LEU A 1 97 ? -6.768 -0.337 -1.246 1.00 88.00 97 LEU A O 1
ATOM 724 N N . PHE A 1 98 ? -6.699 -0.375 -3.482 1.00 87.38 98 PHE A N 1
ATOM 725 C CA . PHE A 1 98 ? -8.111 -0.699 -3.656 1.00 87.38 98 PHE A CA 1
ATOM 726 C C . PHE A 1 98 ? -8.462 -2.061 -3.043 1.00 87.38 98 PHE A C 1
ATOM 728 O O . PHE A 1 98 ? -9.443 -2.172 -2.309 1.00 87.38 98 PHE A O 1
ATOM 735 N N . PHE A 1 99 ? -7.650 -3.092 -3.292 1.00 84.12 99 PHE A N 1
ATOM 736 C CA . PHE A 1 99 ? -7.840 -4.414 -2.699 1.00 84.12 99 PHE A CA 1
ATOM 737 C C . PHE A 1 99 ? -7.703 -4.378 -1.171 1.00 84.12 99 PHE A C 1
ATOM 739 O O . PHE A 1 99 ? -8.502 -5.014 -0.488 1.00 84.12 99 PHE A O 1
ATOM 746 N N . ASP A 1 100 ? -6.767 -3.606 -0.618 1.00 84.94 100 ASP A N 1
ATOM 747 C CA . ASP A 1 100 ? -6.607 -3.482 0.836 1.00 84.94 100 ASP A CA 1
ATOM 748 C C . ASP A 1 100 ? -7.794 -2.761 1.505 1.00 84.94 100 ASP A C 1
ATOM 750 O O . ASP A 1 100 ? -8.390 -3.257 2.467 1.00 84.94 100 ASP A O 1
ATOM 754 N N . VAL A 1 101 ? -8.198 -1.601 0.984 1.00 83.06 101 VAL A N 1
ATOM 755 C CA . VAL A 1 101 ? -9.257 -0.788 1.603 1.00 83.06 101 VAL A CA 1
ATOM 756 C C . VAL A 1 101 ? -10.643 -1.374 1.326 1.00 83.06 101 VAL A C 1
ATOM 758 O O . VAL A 1 101 ? -11.457 -1.512 2.237 1.00 83.06 101 VAL A O 1
ATOM 761 N N . VAL A 1 102 ? -10.942 -1.739 0.079 1.00 82.50 102 VAL A N 1
ATOM 762 C CA . VAL A 1 102 ? -12.294 -2.160 -0.319 1.00 82.50 102 VAL A CA 1
ATOM 763 C C . VAL A 1 102 ? -12.516 -3.642 -0.057 1.00 82.50 102 VAL A C 1
ATOM 765 O O . VAL A 1 102 ? -13.466 -4.017 0.631 1.00 82.50 102 VAL A O 1
ATOM 768 N N . VAL A 1 103 ? -11.647 -4.497 -0.597 1.00 78.88 103 VAL A N 1
ATOM 769 C CA . VAL A 1 103 ? -11.869 -5.948 -0.555 1.00 78.88 103 VAL A CA 1
ATOM 770 C C . VAL A 1 103 ? -11.522 -6.502 0.819 1.00 78.88 103 VAL A C 1
ATOM 772 O O . VAL A 1 103 ? -12.336 -7.201 1.416 1.00 78.88 103 VAL A O 1
ATOM 775 N N . TYR A 1 104 ? -10.350 -6.168 1.353 1.00 78.75 104 TYR A N 1
ATOM 776 C CA . TYR A 1 104 ? -9.923 -6.666 2.653 1.00 78.75 104 TYR A CA 1
ATOM 777 C C . TYR A 1 104 ? -10.654 -5.957 3.798 1.00 78.75 104 TYR A C 1
ATOM 779 O O . TYR A 1 104 ? -11.423 -6.605 4.510 1.00 78.75 104 TYR A O 1
ATOM 787 N N . THR A 1 105 ? -10.467 -4.644 3.955 1.00 78.06 105 THR A N 1
ATOM 788 C CA . THR A 1 105 ? -10.947 -3.908 5.137 1.00 78.06 105 THR A CA 1
ATOM 789 C C . THR A 1 105 ? -12.474 -3.796 5.174 1.00 78.06 105 THR A C 1
ATOM 791 O O . THR A 1 105 ? -13.096 -4.193 6.160 1.00 78.06 105 THR A O 1
ATOM 794 N N . MET A 1 106 ? -13.105 -3.290 4.107 1.00 78.62 106 MET A N 1
ATOM 795 C CA . MET A 1 106 ? -14.555 -3.061 4.126 1.00 78.62 106 MET A CA 1
ATOM 796 C C . MET A 1 106 ? -15.374 -4.343 4.000 1.00 78.62 106 MET A C 1
ATOM 798 O O . MET A 1 106 ? -16.395 -4.485 4.680 1.00 78.62 106 MET A O 1
ATOM 802 N N . TRP A 1 107 ? -14.944 -5.269 3.138 1.00 75.56 107 TRP A N 1
ATOM 803 C CA . TRP A 1 107 ? -15.766 -6.418 2.772 1.00 75.56 107 TRP A CA 1
ATOM 804 C C . TRP A 1 107 ? -15.415 -7.694 3.539 1.00 75.56 107 TRP A C 1
ATOM 806 O O . TRP A 1 107 ? -16.265 -8.233 4.251 1.00 75.56 107 TRP A O 1
ATOM 816 N N . LEU A 1 108 ? -14.192 -8.205 3.402 1.00 77.38 108 LEU A N 1
ATOM 817 C CA . LEU A 1 108 ? -13.866 -9.549 3.879 1.00 77.38 108 LEU A CA 1
ATOM 818 C C . LEU A 1 108 ? -13.581 -9.616 5.376 1.00 77.38 108 LEU A C 1
ATOM 820 O O . LEU A 1 108 ? -13.975 -10.602 6.004 1.00 77.38 108 LEU A O 1
ATOM 824 N N . LYS A 1 109 ? -12.928 -8.599 5.955 1.00 75.38 109 LYS A N 1
ATOM 825 C CA . LYS A 1 109 ? -12.489 -8.615 7.360 1.00 75.38 109 LYS A CA 1
ATOM 826 C C . LYS A 1 109 ? -13.644 -8.869 8.334 1.00 75.38 109 LYS A C 1
ATOM 828 O O . LYS A 1 109 ? -13.473 -9.599 9.301 1.00 75.38 109 LYS A O 1
ATOM 833 N N . ARG A 1 110 ? -14.839 -8.342 8.042 1.00 72.81 110 ARG A N 1
ATOM 834 C CA . ARG A 1 110 ? -16.048 -8.518 8.872 1.00 72.81 110 ARG A CA 1
ATOM 835 C C . ARG A 1 110 ? -16.903 -9.737 8.505 1.00 72.81 110 ARG A C 1
ATOM 837 O O . ARG A 1 110 ? -17.845 -10.048 9.226 1.00 72.81 110 ARG A O 1
ATOM 844 N N . ARG A 1 111 ? -16.634 -10.397 7.373 1.00 73.94 111 ARG A N 1
ATOM 845 C CA . ARG A 1 111 ? -17.493 -11.459 6.810 1.00 73.94 111 ARG A CA 1
ATOM 846 C C . ARG A 1 111 ? -16.871 -12.851 6.877 1.00 73.94 111 ARG A C 1
ATOM 848 O O . ARG A 1 111 ? -17.611 -13.826 6.944 1.00 73.94 111 ARG A O 1
ATOM 855 N N . THR A 1 112 ? -15.544 -12.968 6.809 1.00 76.06 112 THR A N 1
ATOM 856 C CA . THR A 1 112 ? -14.879 -14.265 6.594 1.00 76.06 112 THR A CA 1
ATOM 857 C C . THR A 1 112 ? -13.484 -14.339 7.212 1.00 76.06 112 THR A C 1
ATOM 859 O O . THR A 1 112 ? -12.667 -13.437 7.031 1.00 76.06 112 THR A O 1
ATOM 862 N N . ALA A 1 113 ? -13.160 -15.484 7.823 1.00 68.25 113 ALA A N 1
ATOM 863 C CA . ALA A 1 113 ? -11.811 -15.807 8.309 1.00 68.25 113 ALA A CA 1
ATOM 864 C C . ALA A 1 113 ? -10.768 -15.947 7.176 1.00 68.25 113 ALA A C 1
ATOM 866 O O . ALA A 1 113 ? -9.572 -15.783 7.397 1.00 68.25 113 ALA A O 1
ATOM 867 N N . TRP A 1 114 ? -11.220 -16.171 5.936 1.00 71.06 114 TRP A N 1
ATOM 868 C CA . TRP A 1 114 ? -10.378 -16.208 4.732 1.00 71.06 114 TRP A CA 1
ATOM 869 C C . TRP A 1 114 ? -9.877 -14.828 4.274 1.00 71.06 114 TRP A C 1
ATOM 871 O O . TRP A 1 114 ? -9.099 -14.743 3.324 1.00 71.06 114 TRP A O 1
ATOM 881 N N . SER A 1 115 ? -10.277 -13.750 4.957 1.00 76.06 115 SER A N 1
ATOM 882 C CA . SER A 1 115 ? -9.820 -12.376 4.701 1.00 76.06 115 SER A CA 1
ATOM 883 C C . SER A 1 115 ? -8.298 -12.232 4.688 1.00 76.06 115 SER A C 1
ATOM 885 O O . SER A 1 115 ? -7.769 -11.439 3.913 1.00 76.06 115 SER A O 1
ATOM 887 N N . ILE A 1 116 ? -7.589 -13.052 5.466 1.00 75.81 116 ILE A N 1
ATOM 888 C CA . ILE A 1 116 ? -6.126 -13.038 5.575 1.00 75.81 116 ILE A CA 1
ATOM 889 C C . ILE A 1 116 ? -5.447 -13.364 4.234 1.00 75.81 116 ILE A C 1
ATOM 891 O O . ILE A 1 116 ? -4.435 -12.753 3.896 1.00 75.81 116 ILE A O 1
ATOM 895 N N . VAL A 1 117 ? -6.004 -14.289 3.443 1.00 76.75 117 VAL A N 1
ATOM 896 C CA . VAL A 1 117 ? -5.428 -14.672 2.140 1.00 76.75 117 VAL A CA 1
ATOM 897 C C . VAL A 1 117 ? -5.542 -13.516 1.148 1.00 76.75 117 VAL A C 1
ATOM 899 O O . VAL A 1 117 ? -4.574 -13.171 0.476 1.00 76.75 117 VAL A O 1
ATOM 902 N N . TRP A 1 118 ? -6.699 -12.858 1.112 1.00 74.56 118 TRP A N 1
ATOM 903 C CA . TRP A 1 118 ? -6.937 -11.707 0.240 1.00 74.56 118 TRP A CA 1
ATOM 904 C C . TRP A 1 118 ? -6.142 -10.471 0.669 1.00 74.56 118 TRP A C 1
ATOM 906 O O . TRP A 1 118 ? -5.605 -9.767 -0.183 1.00 74.56 118 TRP A O 1
ATOM 916 N N . GLY A 1 119 ? -5.977 -10.252 1.978 1.00 73.38 119 GLY A N 1
ATOM 917 C CA . GLY A 1 119 ? -5.051 -9.243 2.502 1.00 73.38 119 GLY A CA 1
ATOM 918 C C . GLY A 1 119 ? -3.594 -9.537 2.120 1.00 73.38 119 GLY A C 1
ATOM 919 O O . GLY A 1 119 ? -2.833 -8.626 1.795 1.00 73.38 119 GLY A O 1
ATOM 920 N N . GLY A 1 120 ? -3.213 -10.817 2.057 1.00 77.12 120 GLY A N 1
ATOM 921 C CA . GLY A 1 120 ? -1.905 -11.247 1.562 1.00 77.12 120 GLY A CA 1
ATOM 922 C C . GLY A 1 120 ? -1.647 -10.867 0.101 1.00 77.12 120 GLY A C 1
ATOM 923 O O . GLY A 1 120 ? -0.522 -10.502 -0.241 1.00 77.12 120 GLY A O 1
ATOM 924 N N . ILE A 1 121 ? -2.685 -10.873 -0.747 1.00 79.81 121 ILE A N 1
ATOM 925 C CA . ILE A 1 121 ? -2.572 -10.453 -2.155 1.00 79.81 121 ILE A CA 1
ATOM 926 C C . ILE A 1 121 ? -2.210 -8.971 -2.219 1.00 79.81 121 ILE A C 1
ATOM 928 O O . ILE A 1 121 ? -1.277 -8.601 -2.930 1.00 79.81 121 ILE A O 1
ATOM 932 N N . ALA A 1 122 ? -2.881 -8.131 -1.425 1.00 80.75 122 ALA A N 1
ATOM 933 C CA . ALA A 1 122 ? -2.553 -6.711 -1.330 1.00 80.75 122 ALA A CA 1
ATOM 934 C C . ALA A 1 122 ? -1.117 -6.489 -0.816 1.00 80.75 122 ALA A C 1
ATOM 936 O O . ALA A 1 122 ? -0.386 -5.662 -1.361 1.00 80.75 122 ALA A O 1
ATOM 937 N N . GLY A 1 123 ? -0.662 -7.289 0.156 1.00 80.12 123 GLY A N 1
ATOM 938 C CA . GLY A 1 123 ? 0.712 -7.242 0.670 1.00 80.12 123 GLY A CA 1
ATOM 939 C C . GLY A 1 123 ? 1.794 -7.652 -0.341 1.00 80.12 123 GLY A C 1
ATOM 940 O O . GLY A 1 123 ? 2.935 -7.195 -0.235 1.00 80.12 123 GLY A O 1
ATOM 941 N N . GLY A 1 124 ? 1.444 -8.458 -1.349 1.00 84.38 124 GLY A N 1
ATOM 942 C CA . GLY A 1 124 ? 2.315 -8.834 -2.467 1.00 84.38 124 GLY A CA 1
ATOM 943 C C . GLY A 1 124 ? 2.369 -7.810 -3.611 1.00 84.38 124 GLY A C 1
ATOM 944 O O . GLY A 1 124 ? 3.241 -7.911 -4.479 1.00 84.38 124 GLY A O 1
ATOM 945 N N . MET A 1 125 ? 1.487 -6.807 -3.637 1.00 86.56 125 MET A N 1
ATOM 946 C CA . MET A 1 125 ? 1.456 -5.794 -4.705 1.00 86.56 125 MET A CA 1
ATOM 947 C C . MET A 1 125 ? 2.669 -4.852 -4.716 1.00 86.56 125 MET A C 1
ATOM 949 O O . MET A 1 125 ? 3.161 -4.566 -5.805 1.00 86.56 125 MET A O 1
ATOM 953 N N . PRO A 1 126 ? 3.233 -4.401 -3.576 1.00 86.31 126 PRO A N 1
ATOM 954 C CA . PRO A 1 126 ? 4.397 -3.518 -3.586 1.00 86.31 126 PRO A CA 1
ATOM 955 C C . PRO A 1 126 ? 5.628 -4.127 -4.265 1.00 86.31 126 PRO A C 1
ATOM 957 O O . PRO A 1 126 ? 6.315 -3.423 -5.001 1.00 86.31 126 PRO A O 1
ATOM 960 N N . ILE A 1 127 ? 5.914 -5.421 -4.049 1.00 87.44 127 ILE A N 1
ATOM 961 C CA . ILE A 1 127 ? 7.067 -6.090 -4.681 1.00 87.44 127 ILE A CA 1
ATOM 962 C C . ILE A 1 127 ? 6.852 -6.272 -6.186 1.00 87.44 127 ILE A C 1
ATOM 964 O O . ILE A 1 127 ? 7.773 -6.032 -6.968 1.00 87.44 127 ILE A O 1
ATOM 968 N N . LEU A 1 128 ? 5.621 -6.606 -6.588 1.00 87.88 128 LEU A N 1
ATOM 969 C CA . LEU A 1 128 ? 5.235 -6.705 -7.990 1.00 87.88 128 LEU A CA 1
ATOM 970 C C . LEU A 1 128 ? 5.341 -5.344 -8.682 1.00 87.88 128 LEU A C 1
ATOM 972 O O . LEU A 1 128 ? 5.942 -5.258 -9.746 1.00 87.88 128 LEU A O 1
ATOM 976 N N . ALA A 1 129 ? 4.827 -4.285 -8.052 1.00 86.88 129 ALA A N 1
ATOM 977 C CA . ALA A 1 129 ? 4.891 -2.917 -8.550 1.00 86.88 129 ALA A CA 1
ATOM 978 C C . ALA A 1 129 ? 6.347 -2.468 -8.731 1.00 86.88 129 ALA A C 1
ATOM 980 O O . ALA A 1 129 ? 6.733 -2.023 -9.808 1.00 86.88 129 ALA A O 1
ATOM 981 N N . GLY A 1 130 ? 7.181 -2.648 -7.704 1.00 85.69 130 GLY A N 1
ATOM 982 C CA . GLY A 1 130 ? 8.599 -2.302 -7.769 1.00 85.69 130 GLY A CA 1
ATOM 983 C C . GLY A 1 130 ? 9.330 -3.005 -8.912 1.00 85.69 130 GLY A C 1
ATOM 984 O O . GLY A 1 130 ? 10.068 -2.361 -9.655 1.00 85.69 130 GLY A O 1
ATOM 985 N N . ARG A 1 131 ? 9.090 -4.310 -9.101 1.00 87.00 131 ARG A N 1
ATOM 986 C CA . ARG A 1 131 ? 9.704 -5.058 -10.204 1.00 87.00 131 ARG A CA 1
ATOM 987 C C . ARG A 1 131 ? 9.168 -4.627 -11.562 1.00 87.00 131 ARG A C 1
ATOM 989 O O . ARG A 1 131 ? 9.959 -4.398 -12.463 1.00 87.00 131 ARG A O 1
ATOM 996 N N . ALA A 1 132 ? 7.858 -4.464 -11.684 1.00 86.75 132 ALA A N 1
ATOM 997 C CA . ALA A 1 132 ? 7.209 -3.981 -12.891 1.00 86.75 132 ALA A CA 1
ATOM 998 C C . ALA A 1 132 ? 7.730 -2.609 -13.346 1.00 86.75 132 ALA A C 1
ATOM 1000 O O . ALA A 1 132 ? 7.856 -2.372 -14.544 1.00 86.75 132 ALA A O 1
ATOM 1001 N N . LEU A 1 133 ? 8.065 -1.721 -12.405 1.00 85.38 133 LEU A N 1
ATOM 1002 C CA . LEU A 1 133 ? 8.686 -0.436 -12.722 1.00 85.38 133 LEU A CA 1
ATOM 1003 C C . LEU A 1 133 ? 10.114 -0.602 -13.259 1.00 85.38 133 LEU A C 1
ATOM 1005 O O . LEU A 1 133 ? 10.511 0.134 -14.154 1.00 85.38 133 LEU A O 1
ATOM 1009 N N . ALA A 1 134 ? 10.874 -1.563 -12.731 1.00 84.25 134 ALA A N 1
ATOM 1010 C CA . ALA A 1 134 ? 12.221 -1.861 -13.204 1.00 84.25 134 ALA A CA 1
ATOM 1011 C C . ALA A 1 134 ? 12.197 -2.509 -14.600 1.00 84.25 134 ALA A C 1
ATOM 1013 O O . ALA A 1 134 ? 12.897 -2.075 -15.500 1.00 84.25 134 ALA A O 1
ATOM 1014 N N . THR A 1 135 ? 11.377 -3.535 -14.813 1.00 83.06 135 THR A N 1
ATOM 1015 C CA . THR A 1 135 ? 11.354 -4.282 -16.081 1.00 83.06 135 THR A CA 1
ATOM 1016 C C . THR A 1 135 ? 10.474 -3.645 -17.157 1.00 83.06 135 THR A C 1
ATOM 1018 O O . THR A 1 135 ? 10.528 -4.073 -18.306 1.00 83.06 135 THR A O 1
ATOM 1021 N N . GLY A 1 136 ? 9.623 -2.677 -16.803 1.00 82.12 136 GLY A N 1
ATOM 1022 C CA . GLY A 1 136 ? 8.616 -2.085 -17.695 1.00 82.12 136 GLY A CA 1
ATOM 1023 C C . GLY A 1 136 ? 7.444 -3.017 -18.039 1.00 82.12 136 GLY A C 1
ATOM 1024 O O . GLY A 1 136 ? 6.535 -2.624 -18.765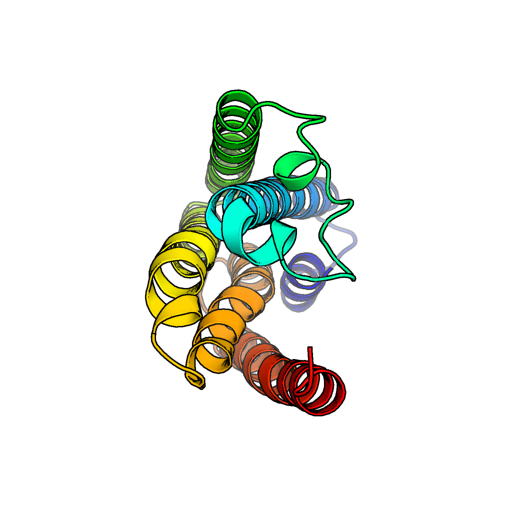 1.00 82.12 136 GLY A O 1
ATOM 1025 N N . GLN A 1 137 ? 7.445 -4.245 -17.515 1.00 85.94 137 GLN A N 1
ATOM 1026 C CA . GLN A 1 137 ? 6.460 -5.291 -17.790 1.00 85.94 137 GLN A CA 1
ATOM 1027 C C . GLN A 1 137 ? 6.276 -6.214 -16.584 1.00 85.94 137 GLN A C 1
ATOM 1029 O O . GLN A 1 137 ? 7.165 -6.329 -15.734 1.00 85.94 137 GLN A O 1
ATOM 1034 N N . ILE A 1 138 ? 5.136 -6.905 -16.528 1.00 86.81 138 ILE A N 1
ATOM 1035 C CA . ILE A 1 138 ? 4.874 -7.936 -15.521 1.00 86.81 138 ILE A CA 1
ATOM 1036 C C . ILE A 1 138 ? 5.584 -9.219 -15.950 1.00 86.81 138 ILE A C 1
ATOM 1038 O O . ILE A 1 138 ? 5.156 -9.900 -16.875 1.00 86.81 138 ILE A O 1
ATOM 1042 N N . ASP A 1 139 ? 6.678 -9.526 -15.264 1.00 87.25 139 ASP A N 1
ATOM 1043 C CA . ASP A 1 139 ? 7.506 -10.700 -15.524 1.00 87.25 139 ASP A CA 1
ATOM 1044 C C . ASP A 1 139 ? 7.250 -11.818 -14.498 1.00 87.25 139 ASP A C 1
ATOM 1046 O O . ASP A 1 139 ? 6.784 -11.581 -13.376 1.00 87.25 139 ASP A O 1
ATOM 1050 N N . TRP A 1 140 ? 7.605 -13.049 -14.863 1.00 87.31 140 TRP A N 1
ATOM 1051 C CA . TRP A 1 140 ? 7.309 -14.246 -14.083 1.00 87.31 140 TRP A CA 1
ATOM 1052 C C . TRP A 1 140 ? 8.037 -14.296 -12.740 1.00 87.31 140 TRP A C 1
ATOM 1054 O O . TRP A 1 140 ? 7.503 -14.774 -11.735 1.00 87.31 140 TRP A O 1
ATOM 1064 N N . ILE A 1 141 ? 9.212 -13.672 -12.680 1.00 87.06 141 ILE A N 1
ATOM 1065 C CA . ILE A 1 141 ? 9.951 -13.464 -11.432 1.00 87.06 141 ILE A CA 1
ATOM 1066 C C . ILE A 1 141 ? 9.168 -12.539 -10.484 1.00 87.06 141 ILE A C 1
ATOM 1068 O O . ILE A 1 141 ? 9.133 -12.779 -9.280 1.00 87.06 141 ILE A O 1
ATOM 1072 N N . GLY A 1 142 ? 8.489 -11.508 -11.001 1.00 84.12 142 GLY A N 1
ATOM 1073 C CA . GLY A 1 142 ? 7.700 -10.585 -10.175 1.00 84.12 142 GLY A CA 1
ATOM 1074 C C . GLY A 1 142 ? 6.481 -11.239 -9.563 1.00 84.12 142 GLY A C 1
ATOM 1075 O O . GLY A 1 142 ? 6.195 -11.027 -8.384 1.00 84.12 142 GLY A O 1
ATOM 1076 N N . ILE A 1 143 ? 5.813 -12.091 -10.335 1.00 87.75 143 ILE A N 1
ATOM 1077 C CA . ILE A 1 143 ? 4.675 -12.855 -9.832 1.00 87.75 143 ILE A CA 1
ATOM 1078 C C . ILE A 1 143 ? 5.143 -13.875 -8.794 1.00 87.75 143 ILE A C 1
ATOM 1080 O O . ILE A 1 143 ? 4.565 -13.937 -7.716 1.00 87.75 143 ILE A O 1
ATOM 1084 N N . THR A 1 144 ? 6.239 -14.595 -9.045 1.00 88.38 144 THR A N 1
ATOM 1085 C CA . THR A 1 144 ? 6.801 -15.545 -8.069 1.00 88.38 144 THR A CA 1
ATOM 1086 C C . THR A 1 144 ? 7.180 -14.863 -6.749 1.00 88.38 144 THR A C 1
ATOM 1088 O O . THR A 1 144 ? 6.853 -15.369 -5.677 1.00 88.38 144 THR A O 1
ATOM 1091 N N . LEU A 1 145 ? 7.804 -13.681 -6.800 1.00 87.38 145 LEU A N 1
ATOM 1092 C CA . LEU A 1 145 ? 8.124 -12.893 -5.603 1.00 87.38 145 LEU A CA 1
ATOM 1093 C C . LEU A 1 145 ? 6.864 -12.423 -4.860 1.00 87.38 145 LEU A C 1
ATOM 1095 O O . LEU A 1 145 ? 6.817 -12.469 -3.632 1.00 87.38 145 LEU A O 1
ATOM 1099 N N . SER A 1 146 ? 5.834 -12.000 -5.595 1.00 87.69 146 SER A N 1
ATOM 1100 C CA . SER A 1 146 ? 4.540 -11.626 -5.019 1.00 87.69 146 SER A CA 1
ATOM 1101 C C . SER A 1 146 ? 3.855 -12.819 -4.343 1.00 87.69 146 SER A C 1
ATOM 1103 O O . SER A 1 146 ? 3.376 -12.695 -3.218 1.00 87.69 146 SER A O 1
ATOM 1105 N N . LEU A 1 147 ? 3.894 -13.999 -4.971 1.00 87.88 147 LEU A N 1
ATOM 1106 C CA . LEU A 1 147 ? 3.368 -15.246 -4.415 1.00 87.88 147 LEU A CA 1
ATOM 1107 C C . LEU A 1 147 ? 4.126 -15.682 -3.157 1.00 87.88 147 LEU A C 1
ATOM 1109 O O . LEU A 1 147 ? 3.506 -16.106 -2.187 1.00 87.88 147 LEU A O 1
ATOM 1113 N N . ALA A 1 148 ? 5.452 -15.535 -3.125 1.00 87.62 148 ALA A N 1
ATOM 1114 C CA . ALA A 1 148 ? 6.235 -15.827 -1.926 1.00 87.62 148 ALA A CA 1
ATOM 1115 C C . ALA A 1 148 ? 5.781 -14.964 -0.733 1.00 87.62 148 ALA A C 1
ATOM 1117 O O . ALA A 1 148 ? 5.587 -15.477 0.370 1.00 87.62 148 ALA A O 1
ATOM 1118 N N . VAL A 1 149 ? 5.530 -13.669 -0.967 1.00 86.56 149 VAL A N 1
ATOM 1119 C CA . VAL A 1 149 ? 4.963 -12.764 0.047 1.00 86.56 149 VAL A CA 1
ATOM 1120 C C . VAL A 1 149 ? 3.532 -13.174 0.416 1.00 86.56 149 VAL A C 1
ATOM 1122 O O . VAL A 1 149 ? 3.196 -13.220 1.599 1.00 86.56 149 VAL A O 1
ATOM 1125 N N . LEU A 1 150 ? 2.711 -13.539 -0.572 1.00 87.06 150 LEU A N 1
ATOM 1126 C CA . LEU A 1 150 ? 1.342 -14.015 -0.369 1.00 87.06 150 LEU A CA 1
ATOM 1127 C C . LEU A 1 150 ? 1.275 -15.261 0.516 1.00 87.06 150 LEU A C 1
ATOM 1129 O O . LEU A 1 150 ? 0.353 -15.353 1.309 1.00 87.06 150 LEU A O 1
ATOM 1133 N N . PHE A 1 151 ? 2.198 -16.217 0.404 1.00 84.81 151 PHE A N 1
ATOM 1134 C CA . PHE A 1 151 ? 2.201 -17.414 1.259 1.00 84.81 151 PHE A CA 1
ATOM 1135 C C . PHE A 1 151 ? 2.774 -17.141 2.656 1.00 84.81 151 PHE A C 1
ATOM 1137 O O . PHE A 1 151 ? 2.364 -17.756 3.647 1.00 84.81 151 PHE A O 1
ATOM 1144 N N . TRP A 1 152 ? 3.691 -16.182 2.760 1.00 85.69 152 TRP A N 1
ATOM 1145 C CA . TRP A 1 152 ? 4.275 -15.777 4.034 1.00 85.69 152 TRP A CA 1
ATOM 1146 C C . TRP A 1 152 ? 3.285 -15.007 4.929 1.00 85.69 152 TRP A C 1
ATOM 1148 O O . TRP A 1 152 ? 3.254 -15.208 6.142 1.00 85.69 152 TRP A O 1
ATOM 1158 N N . ILE A 1 153 ? 2.423 -14.163 4.354 1.00 83.75 153 ILE A N 1
ATOM 1159 C CA . ILE A 1 153 ? 1.486 -13.341 5.138 1.00 83.75 153 ILE A CA 1
ATOM 1160 C C . ILE A 1 153 ? 0.475 -14.188 5.943 1.00 83.75 153 ILE A C 1
ATOM 1162 O O . ILE A 1 153 ? 0.373 -13.974 7.151 1.00 83.75 153 ILE A O 1
ATOM 1166 N N . PRO A 1 154 ? -0.246 -15.169 5.364 1.00 80.88 154 PRO A N 1
ATOM 1167 C CA . PRO A 1 154 ? -1.169 -16.017 6.100 1.00 80.88 154 PRO A CA 1
ATOM 1168 C C . PRO A 1 154 ? -0.474 -16.811 7.191 1.00 80.88 154 PRO A C 1
ATOM 1170 O O . PRO A 1 154 ? -0.966 -16.829 8.311 1.00 80.88 154 PRO A O 1
ATOM 1173 N N . THR A 1 155 ? 0.682 -17.411 6.904 1.00 79.81 155 THR A N 1
ATOM 1174 C CA . THR A 1 155 ? 1.418 -18.204 7.901 1.00 79.81 155 THR A CA 1
ATOM 1175 C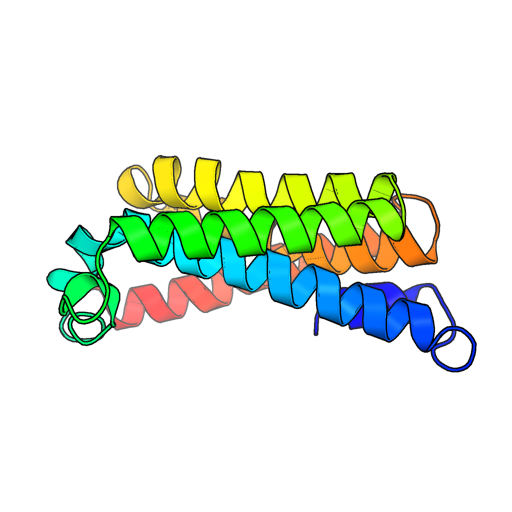 C . THR A 1 155 ? 1.806 -17.360 9.120 1.00 79.81 155 THR A C 1
ATOM 1177 O O . THR A 1 155 ? 1.610 -17.785 10.261 1.00 79.81 155 THR A O 1
ATOM 1180 N N . HIS A 1 156 ? 2.248 -16.120 8.906 1.00 78.25 156 HIS A N 1
ATOM 1181 C CA . HIS A 1 156 ? 2.550 -15.186 9.990 1.00 78.25 156 HIS A CA 1
ATOM 1182 C C . HIS A 1 156 ? 1.297 -14.635 10.702 1.00 78.25 156 HIS A C 1
ATOM 1184 O O . HIS A 1 156 ? 1.262 -14.513 11.924 1.00 78.25 156 HIS A O 1
ATOM 1190 N N . ILE A 1 157 ? 0.246 -14.265 9.971 1.00 78.94 157 ILE A N 1
ATOM 1191 C CA . ILE A 1 157 ? -0.939 -13.633 10.573 1.00 78.94 157 ILE A CA 1
ATOM 1192 C C . ILE A 1 157 ? -1.814 -14.661 11.299 1.00 78.94 157 ILE A C 1
ATOM 1194 O O . ILE A 1 157 ? -2.357 -14.361 12.362 1.00 78.94 157 ILE A O 1
ATOM 1198 N N . LEU A 1 158 ? -1.939 -15.885 10.783 1.00 77.94 158 LEU A N 1
ATOM 1199 C CA . LEU A 1 158 ? -2.695 -16.956 11.439 1.00 77.94 158 LEU A CA 1
ATOM 1200 C C . LEU A 1 158 ? -2.097 -17.307 12.804 1.00 77.94 158 LEU A C 1
ATOM 1202 O O . LEU A 1 158 ? -2.845 -17.448 13.767 1.00 77.94 158 LEU A O 1
ATOM 1206 N N . THR A 1 159 ? -0.770 -17.373 12.921 1.00 75.81 159 THR A N 1
ATOM 1207 C CA . THR A 1 159 ? -0.112 -17.629 14.215 1.00 75.81 159 THR A CA 1
ATOM 1208 C C . THR A 1 159 ? -0.384 -16.519 15.235 1.00 75.81 159 THR A C 1
ATOM 1210 O O . THR A 1 159 ? -0.627 -16.812 16.405 1.00 75.81 159 THR A O 1
ATOM 1213 N N . PHE A 1 160 ? -0.444 -15.253 14.806 1.00 71.06 160 PHE A N 1
ATOM 1214 C CA . PHE A 1 160 ? -0.835 -14.143 15.683 1.00 71.06 160 PHE A CA 1
ATOM 1215 C C . PHE A 1 160 ? -2.309 -14.219 16.114 1.00 71.06 160 PHE A C 1
ATOM 1217 O O . PHE A 1 160 ? -2.615 -13.991 17.283 1.00 71.06 160 PHE A O 1
ATOM 1224 N N . ASN A 1 161 ? -3.215 -14.581 15.199 1.00 73.19 161 ASN A N 1
ATOM 1225 C CA . ASN A 1 161 ? -4.636 -14.752 15.523 1.00 73.19 161 ASN A CA 1
ATOM 1226 C C . ASN A 1 161 ? -4.870 -15.907 16.503 1.00 73.19 161 ASN A C 1
ATOM 1228 O O . ASN A 1 161 ? -5.660 -15.757 17.425 1.00 73.19 161 ASN A O 1
ATOM 1232 N N . MET A 1 162 ? -4.155 -17.031 16.361 1.00 75.81 162 MET A N 1
ATOM 1233 C CA . MET A 1 162 ? -4.255 -18.149 17.311 1.00 75.81 162 MET A CA 1
ATOM 1234 C C . MET A 1 162 ? -3.860 -17.737 18.732 1.00 75.81 162 MET A C 1
ATOM 1236 O O . MET A 1 162 ? -4.483 -18.176 19.693 1.00 75.81 162 MET A O 1
ATOM 1240 N N . ARG A 1 163 ? -2.848 -16.870 18.875 1.00 73.12 163 ARG A N 1
ATOM 1241 C CA . ARG A 1 163 ? -2.413 -16.367 20.184 1.00 73.12 163 ARG A CA 1
ATOM 1242 C C . ARG A 1 163 ? -3.457 -15.472 20.855 1.00 73.12 163 ARG A C 1
ATOM 1244 O O . ARG A 1 163 ? -3.562 -15.501 22.074 1.00 73.12 163 ARG A O 1
ATOM 1251 N N . ASN A 1 164 ? -4.205 -14.700 20.073 1.00 67.62 164 ASN A N 1
ATOM 1252 C CA . ASN A 1 164 ? -5.142 -13.695 20.582 1.00 67.62 164 ASN A CA 1
ATOM 1253 C C . ASN A 1 164 ? -6.606 -14.094 20.350 1.00 67.62 164 ASN A C 1
ATOM 1255 O O . ASN A 1 164 ? -7.465 -13.234 20.247 1.00 67.62 164 ASN A O 1
ATOM 1259 N N . TYR A 1 165 ? -6.896 -15.393 20.245 1.00 65.88 165 TYR A N 1
ATOM 1260 C CA . TYR A 1 165 ? -8.248 -15.894 19.976 1.00 65.88 165 TYR A CA 1
ATOM 1261 C C . TYR A 1 165 ? -9.246 -15.622 21.121 1.00 65.88 165 TYR A C 1
ATOM 1263 O O . TYR A 1 165 ? -10.452 -15.726 20.923 1.00 65.88 165 TYR A O 1
ATOM 1271 N N . GLN A 1 166 ? -8.747 -15.330 22.326 1.00 57.38 166 GLN A N 1
ATOM 1272 C CA . GLN A 1 166 ? -9.553 -15.135 23.537 1.00 57.38 166 GLN A CA 1
ATOM 1273 C C . GLN A 1 166 ? -9.884 -13.661 23.847 1.00 57.38 166 GLN A C 1
ATOM 1275 O O . GLN A 1 166 ? -10.671 -13.426 24.761 1.00 57.38 166 GLN A O 1
ATOM 1280 N N . GLU A 1 167 ? -9.301 -12.703 23.113 1.00 51.50 167 GLU A N 1
ATOM 1281 C CA . GLU A 1 167 ? -9.658 -11.269 23.151 1.00 51.50 167 GLU A CA 1
ATOM 1282 C C . GLU A 1 167 ? -10.6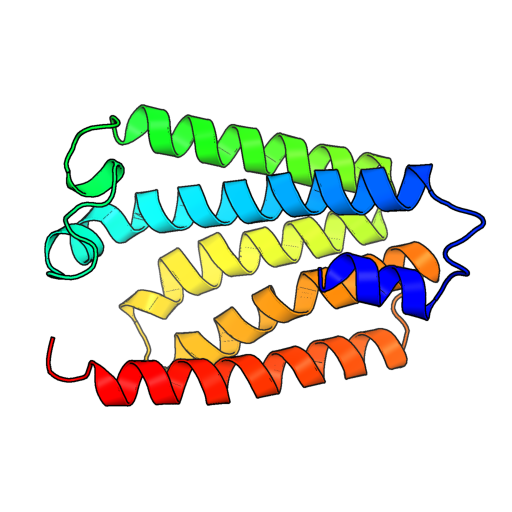77 -10.935 22.050 1.00 51.50 167 GLU A C 1
ATOM 1284 O O . GLU A 1 167 ? -11.595 -10.128 22.321 1.00 51.50 167 GLU A O 1
#

pLDDT: mean 82.39, std 7.9, range [51.5, 93.31]

Sequence (167 aa):
ATGLAGFMSGHCPVMGWQIMVGVTGSLFLAISGSTVLNMWYDRDIDARMERTCQRPLPSGKISPRQGLIFGLVLSVLGVGWAFSLGTLYGVIVFAGLFFDVVVYTMWLKRRTAWSIVWGGIAGGMPILAGRALATGQIDWIGITLSLAVLFWIPTHILTFNMRNYQE

Foldseek 3Di:
DLLLVLQVVQDPCVPPVVLSVLLCQLLVLQVQLLVLLLCLLCLVVLCPDPVRVPPCSVVVVDDSVRSNVSSVVSNCVSLVSLVVLDVQLSVLSNVLSCQSNPVQRPPDVVPHPCSQLSPQLSVLSSSQSSNCSSNVHRDPVSVVSSVVSSVVRCVVVVVVCVVVVPD